Protein AF-A0A6B3FN99-F1 (afdb_monomer_lite)

pLDDT: mean 91.96, std 7.36, range [62.44, 98.12]

Secondary structure (DSSP, 8-state):
--STTSTT--GGGGGGHHHHHH-TTS------S---HHHHHHHHHHTT-TTSPP-------TT--------SSHHHHHHHHHHHH-TT---------

Structure (mmCIF, N/CA/C/O backbone):
data_AF-A0A6B3FN99-F1
#
_entry.id   AF-A0A6B3FN99-F1
#
loop_
_atom_site.group_PDB
_atom_site.id
_atom_site.type_symbol
_atom_site.label_atom_id
_atom_site.label_alt_id
_atom_site.label_comp_id
_atom_site.label_asym_id
_atom_site.label_entity_id
_atom_site.label_seq_id
_atom_site.pdbx_PDB_ins_code
_atom_site.Cartn_x
_atom_site.Cartn_y
_atom_site.Cartn_z
_atom_site.occupancy
_atom_site.B_iso_or_equiv
_atom_site.auth_seq_id
_atom_site.auth_comp_id
_atom_site.auth_asym_id
_atom_site.auth_atom_id
_atom_site.pdbx_PDB_model_num
ATOM 1 N N . CYS A 1 1 ? -4.573 8.046 6.439 1.00 81.69 1 CYS A N 1
ATOM 2 C CA . CYS A 1 1 ? -5.492 9.125 6.861 1.00 81.69 1 CYS A CA 1
ATOM 3 C C . CYS A 1 1 ? -5.559 9.336 8.365 1.00 81.69 1 CYS A C 1
ATOM 5 O O . CYS A 1 1 ? -5.320 10.454 8.792 1.00 81.69 1 CYS A O 1
ATOM 7 N N . VAL A 1 2 ? -5.849 8.312 9.175 1.00 79.62 2 VAL A N 1
ATOM 8 C CA . VAL A 1 2 ? -5.973 8.492 10.637 1.00 79.62 2 VAL A CA 1
ATOM 9 C C . VAL A 1 2 ? -4.607 8.542 11.342 1.00 79.62 2 VAL A C 1
ATOM 11 O O . VAL A 1 2 ? -4.481 9.219 12.351 1.00 79.62 2 VAL A O 1
ATOM 14 N N . ALA A 1 3 ? -3.586 7.854 10.819 1.00 78.56 3 ALA A N 1
ATOM 15 C CA . ALA A 1 3 ? -2.236 7.808 11.389 1.00 78.56 3 ALA A CA 1
ATOM 16 C C . ALA A 1 3 ? -1.394 9.033 10.989 1.00 78.56 3 ALA A C 1
ATOM 18 O O . ALA A 1 3 ? -1.340 9.374 9.806 1.00 78.56 3 ALA A O 1
ATOM 19 N N . GLN A 1 4 ? -0.727 9.661 11.958 1.00 67.31 4 GLN A N 1
ATOM 20 C CA . GLN A 1 4 ? 0.083 10.875 11.804 1.00 67.31 4 GLN A CA 1
ATOM 21 C C . GLN A 1 4 ? 1.370 10.636 11.013 1.00 67.31 4 GLN A C 1
ATOM 23 O O . GLN A 1 4 ? 1.844 11.537 10.332 1.00 67.31 4 GLN A O 1
ATOM 28 N N . TRP A 1 5 ? 1.895 9.411 11.050 1.00 65.88 5 TRP A N 1
ATOM 29 C CA . TRP A 1 5 ? 3.020 8.982 10.211 1.00 65.88 5 TRP A CA 1
ATOM 30 C C . TRP A 1 5 ? 2.567 8.370 8.879 1.00 65.88 5 TRP A C 1
ATOM 32 O O . TRP A 1 5 ? 3.379 7.844 8.120 1.00 65.88 5 TRP A O 1
ATOM 42 N N . GLY A 1 6 ? 1.262 8.392 8.597 1.00 62.44 6 GLY A N 1
ATOM 43 C CA . GLY A 1 6 ? 0.725 8.000 7.302 1.00 62.44 6 GLY A CA 1
ATOM 44 C C . GLY A 1 6 ? 0.952 9.096 6.263 1.00 62.44 6 GLY A C 1
ATOM 45 O O . GLY A 1 6 ? 0.826 10.277 6.570 1.00 62.44 6 GLY A O 1
ATOM 46 N N . HIS A 1 7 ? 1.216 8.686 5.021 1.00 63.28 7 HIS A N 1
ATOM 47 C CA . HIS A 1 7 ? 1.474 9.585 3.890 1.00 63.28 7 HIS A CA 1
ATOM 48 C C . HIS A 1 7 ? 0.360 10.633 3.667 1.00 63.28 7 HIS A C 1
ATOM 50 O O . HIS A 1 7 ? 0.646 11.751 3.262 1.00 63.28 7 HIS A O 1
ATOM 56 N N . ASP A 1 8 ? -0.885 10.295 4.026 1.00 77.94 8 ASP A N 1
ATOM 57 C CA . ASP A 1 8 ? -2.079 11.131 3.841 1.00 77.94 8 ASP A CA 1
ATOM 58 C C . ASP A 1 8 ? -2.785 11.471 5.165 1.00 77.94 8 ASP A C 1
ATOM 60 O O . ASP A 1 8 ? -3.981 11.209 5.308 1.00 77.94 8 ASP A O 1
ATOM 64 N N . PHE A 1 9 ? -2.086 11.954 6.197 1.00 81.88 9 PHE A N 1
ATOM 65 C CA . PHE A 1 9 ? -2.744 12.310 7.465 1.00 81.88 9 PHE A CA 1
ATOM 66 C C . PHE A 1 9 ? -3.832 13.389 7.279 1.00 81.88 9 PHE A C 1
ATOM 68 O O . PHE A 1 9 ? -3.609 14.412 6.634 1.00 81.88 9 PHE A O 1
ATOM 75 N N . ARG A 1 10 ? -5.016 13.166 7.867 1.00 87.50 10 ARG A N 1
ATOM 76 C CA . ARG A 1 10 ? -6.147 14.105 7.864 1.00 87.50 10 ARG A CA 1
ATOM 77 C C . ARG A 1 10 ? -6.698 14.251 9.285 1.00 87.50 10 ARG A C 1
ATOM 79 O O . ARG A 1 10 ? -7.242 13.273 9.796 1.00 87.50 10 ARG A O 1
ATOM 86 N N . PRO A 1 11 ? -6.610 15.436 9.917 1.00 85.44 11 PRO A N 1
ATOM 87 C CA . PRO A 1 11 ? -7.122 15.654 11.272 1.00 85.44 11 PRO A CA 1
ATOM 88 C C . PRO A 1 11 ? -8.591 15.252 11.448 1.00 85.44 11 PRO A C 1
ATOM 90 O O . PRO A 1 11 ? -8.930 14.617 12.443 1.00 85.44 11 PRO A O 1
ATOM 93 N N . ASP A 1 12 ? -9.439 15.516 10.449 1.00 89.94 12 ASP A N 1
ATOM 94 C CA . ASP A 1 12 ? -10.872 15.187 10.490 1.00 89.94 12 ASP A CA 1
ATOM 95 C C . ASP A 1 12 ? -11.140 13.694 10.714 1.00 89.94 12 ASP A C 1
ATOM 97 O O . ASP A 1 12 ? -12.139 13.317 11.323 1.00 89.94 12 ASP A O 1
ATOM 101 N N . TYR A 1 13 ? -10.227 12.821 10.277 1.00 91.75 13 TYR A N 1
ATOM 102 C CA . TYR A 1 13 ? -10.363 11.374 10.436 1.00 91.75 13 TYR A CA 1
ATOM 103 C C . TYR A 1 13 ? -10.231 10.914 11.894 1.00 91.75 13 TYR A C 1
ATOM 105 O O . TYR A 1 13 ? -10.633 9.794 12.206 1.00 91.75 13 TYR A O 1
ATOM 113 N N . LEU A 1 14 ? -9.712 11.754 12.797 1.00 87.38 14 LEU A N 1
ATOM 114 C CA . LEU A 1 14 ? -9.709 11.469 14.234 1.00 87.38 14 LEU A CA 1
ATOM 115 C C . LEU A 1 14 ? -11.128 11.415 14.808 1.00 87.38 14 LEU A C 1
ATOM 117 O O . LEU A 1 14 ? -11.376 10.657 15.737 1.00 87.38 14 LEU A O 1
ATOM 121 N N . SER A 1 15 ? -12.073 12.153 14.217 1.00 92.19 15 SER A N 1
ATOM 122 C CA . SER A 1 15 ? -13.475 12.160 14.656 1.00 92.19 15 SER A CA 1
ATOM 123 C C . SER A 1 15 ? -14.208 10.837 14.402 1.00 92.19 15 SER A C 1
ATOM 125 O O . SER A 1 15 ? -15.284 10.615 14.952 1.00 92.19 15 SER A O 1
ATOM 127 N N . LEU A 1 16 ? -13.630 9.924 13.611 1.00 94.56 16 LEU A N 1
ATOM 128 C CA . LEU A 1 16 ? -14.225 8.615 13.329 1.00 94.56 16 LEU A CA 1
ATOM 129 C C . LEU A 1 16 ? -14.289 7.703 14.565 1.00 94.56 16 LEU A C 1
ATOM 131 O O . LEU A 1 16 ? -15.059 6.741 14.555 1.00 94.56 16 LEU A O 1
ATOM 135 N N . SER A 1 17 ? -13.542 8.002 15.636 1.00 91.12 17 SER A N 1
ATOM 136 C CA . SER A 1 17 ? -13.692 7.318 16.929 1.00 91.12 17 SER A CA 1
ATOM 137 C C . SER A 1 17 ? -15.129 7.396 17.456 1.00 91.12 17 SER A C 1
ATOM 139 O O . SER A 1 17 ? -15.660 6.399 17.948 1.00 91.12 17 SER A O 1
ATOM 141 N N . LEU A 1 18 ? -15.798 8.537 17.239 1.00 93.88 18 LEU A N 1
ATOM 142 C CA . LEU A 1 18 ? -17.167 8.812 17.683 1.00 93.88 18 LEU A CA 1
ATOM 143 C C . LEU A 1 18 ? -18.189 7.830 17.100 1.00 93.88 18 LEU A C 1
ATOM 145 O O . LEU A 1 18 ? -19.252 7.626 17.683 1.00 93.88 18 LEU A O 1
ATOM 149 N N . LEU A 1 19 ? -17.885 7.198 15.959 1.00 93.75 19 LEU A N 1
ATOM 150 C CA . LEU A 1 19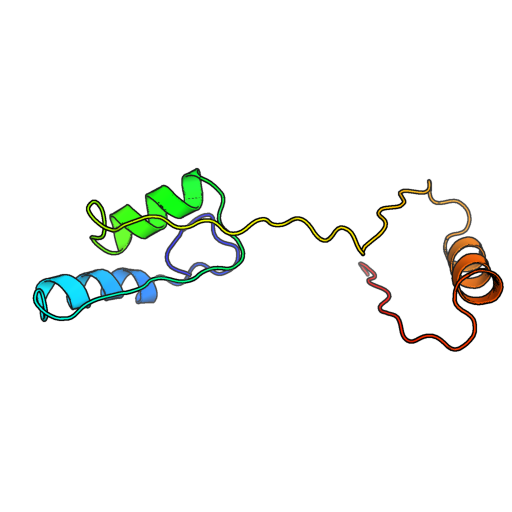 ? -18.761 6.185 15.369 1.00 93.75 19 LEU A CA 1
ATOM 151 C C . LEU A 1 19 ? -18.920 4.975 16.299 1.00 93.75 19 LEU A C 1
ATOM 153 O O . LEU A 1 19 ? -20.022 4.452 16.429 1.00 93.75 19 LEU A O 1
ATOM 157 N N . GLY A 1 20 ? -17.832 4.549 16.952 1.00 92.19 20 GLY A N 1
ATOM 158 C CA . GLY A 1 20 ? -17.858 3.431 17.898 1.00 92.19 20 GLY A CA 1
ATOM 159 C C . GLY A 1 20 ? -18.571 3.764 19.204 1.00 92.19 20 GLY A C 1
ATOM 160 O O . GLY A 1 20 ? -19.190 2.890 19.798 1.00 92.19 20 GLY A O 1
ATOM 161 N N . GLU A 1 21 ? -18.517 5.027 19.623 1.00 92.50 21 GLU A N 1
ATOM 162 C CA . GLU A 1 21 ? -19.215 5.514 20.816 1.00 92.50 21 GLU A CA 1
ATOM 163 C C . GLU A 1 21 ? -20.724 5.643 20.573 1.00 92.50 21 GLU A C 1
ATOM 165 O O . GLU A 1 21 ? -21.531 5.273 21.422 1.00 92.50 21 GLU A O 1
ATOM 170 N N . ARG A 1 22 ? -21.118 6.156 19.400 1.00 96.19 22 ARG A N 1
ATOM 171 C CA . ARG A 1 22 ? -22.521 6.434 19.071 1.00 96.19 22 ARG A CA 1
ATOM 172 C C . ARG A 1 22 ? -23.303 5.197 18.632 1.00 96.19 22 ARG A C 1
ATOM 174 O O . ARG A 1 22 ? -24.513 5.148 18.840 1.00 96.19 22 ARG A O 1
ATOM 181 N N . TRP A 1 23 ? -22.626 4.224 18.026 1.00 95.62 23 TRP A N 1
ATOM 182 C CA . TRP A 1 23 ? -23.228 2.983 17.535 1.00 95.62 23 TRP A CA 1
ATOM 183 C C . TRP A 1 23 ? -22.385 1.763 17.939 1.00 95.62 23 TRP A C 1
ATOM 185 O O . TRP A 1 23 ? -21.767 1.133 17.077 1.00 95.62 23 TRP A O 1
ATOM 195 N N . PRO A 1 24 ? -22.349 1.413 19.238 1.00 93.31 24 PRO A N 1
ATOM 196 C CA . PRO A 1 24 ? -21.493 0.338 19.746 1.00 93.31 24 PRO A CA 1
ATOM 197 C C . PRO A 1 24 ? -21.860 -1.046 19.190 1.00 93.31 24 PRO A C 1
ATOM 199 O O . PRO A 1 24 ? -20.978 -1.883 19.005 1.00 93.31 24 PRO A O 1
ATOM 202 N N . ASP A 1 25 ? -23.136 -1.271 18.870 1.00 95.00 25 ASP A N 1
ATOM 203 C CA . ASP A 1 25 ? -23.638 -2.561 18.376 1.00 95.00 25 ASP A CA 1
ATOM 204 C C . ASP A 1 25 ? -23.452 -2.754 16.861 1.00 95.00 25 ASP A C 1
ATOM 206 O O . ASP A 1 25 ? -23.713 -3.835 16.330 1.00 95.00 25 ASP A O 1
ATOM 210 N N . VAL A 1 26 ? -23.006 -1.719 16.138 1.00 96.50 26 VAL A N 1
ATOM 211 C CA . VAL A 1 26 ? -22.793 -1.787 14.687 1.00 96.50 26 VAL A CA 1
ATOM 212 C C . VAL A 1 26 ? -21.361 -2.259 14.397 1.00 96.50 26 VAL A C 1
ATOM 214 O O . VAL A 1 26 ? -20.403 -1.600 14.812 1.00 96.50 26 VAL A O 1
ATOM 217 N N . PRO A 1 27 ? -21.163 -3.364 13.650 1.00 95.25 27 PRO A N 1
ATOM 218 C CA . PRO A 1 27 ? -19.828 -3.833 13.288 1.00 95.25 27 PRO A CA 1
ATOM 219 C C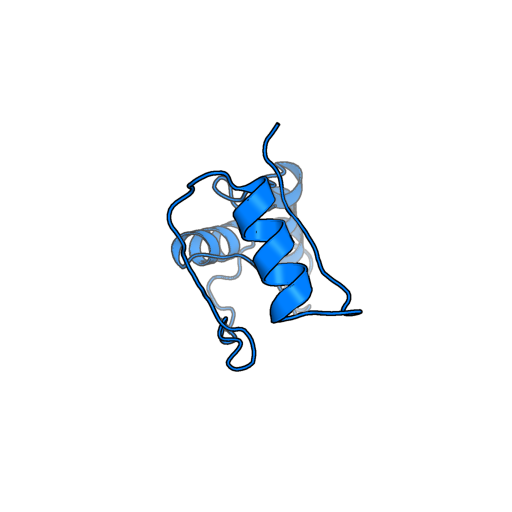 . PRO A 1 27 ? -19.055 -2.806 12.453 1.00 95.25 27 PRO A C 1
ATOM 221 O O . PRO A 1 27 ? -19.593 -2.202 11.526 1.00 95.25 27 PRO A O 1
ATOM 224 N N . ARG A 1 28 ? -17.761 -2.647 12.749 1.00 95.50 28 ARG A N 1
ATOM 225 C CA . ARG A 1 28 ? -16.862 -1.710 12.058 1.00 95.50 28 ARG A CA 1
ATOM 226 C C . ARG A 1 28 ? -15.675 -2.442 11.446 1.00 95.50 28 ARG A C 1
ATOM 228 O O . ARG A 1 28 ? -15.152 -3.387 12.035 1.00 95.50 28 ARG A O 1
ATOM 235 N N . ILE A 1 29 ? -15.219 -1.957 10.293 1.00 96.75 29 ILE A N 1
ATOM 236 C CA . ILE A 1 29 ? -14.012 -2.428 9.611 1.00 96.75 29 ILE A CA 1
ATOM 237 C C . ILE A 1 29 ? -13.160 -1.232 9.179 1.00 96.75 29 ILE A C 1
ATOM 239 O O . ILE A 1 29 ? -13.684 -0.235 8.685 1.00 96.75 29 ILE A O 1
ATOM 243 N N . ALA A 1 30 ? -11.846 -1.338 9.367 1.00 94.94 30 ALA A N 1
ATOM 244 C CA . ALA A 1 30 ? -10.862 -0.380 8.877 1.00 94.94 30 ALA A CA 1
ATOM 245 C C . ALA A 1 30 ? -9.930 -1.098 7.891 1.00 94.94 30 ALA A C 1
ATOM 247 O O . ALA A 1 30 ? -9.393 -2.156 8.211 1.00 94.94 30 ALA A O 1
ATOM 248 N N . LEU A 1 31 ? -9.763 -0.537 6.691 1.00 95.00 31 LEU A N 1
ATOM 249 C CA . LEU A 1 31 ? -9.005 -1.142 5.593 1.00 95.00 31 LEU A CA 1
ATOM 250 C C . LEU A 1 31 ? -7.893 -0.193 5.145 1.00 95.00 31 LEU A C 1
ATOM 252 O O . LEU A 1 31 ? -8.112 1.009 4.998 1.00 95.00 31 LEU A O 1
ATOM 256 N N . THR A 1 32 ? -6.701 -0.734 4.911 1.00 92.62 32 THR A N 1
ATOM 257 C CA . THR A 1 32 ? -5.559 0.003 4.361 1.00 92.62 32 THR A CA 1
ATOM 258 C C . THR A 1 32 ? -4.667 -0.946 3.573 1.00 92.62 32 THR A C 1
ATOM 260 O O . THR A 1 32 ? -4.530 -2.111 3.938 1.00 92.62 32 THR A O 1
ATOM 263 N N . ALA A 1 33 ? -4.062 -0.450 2.494 1.00 91.25 33 ALA A N 1
ATOM 264 C CA . ALA A 1 33 ? -3.066 -1.197 1.726 1.00 91.25 33 ALA A CA 1
ATOM 265 C C . ALA A 1 33 ? -1.648 -1.015 2.293 1.00 91.25 33 ALA A C 1
ATOM 267 O O . ALA A 1 33 ? -0.797 -1.886 2.151 1.00 91.25 33 ALA A O 1
ATOM 268 N N . THR A 1 34 ? -1.392 0.121 2.946 1.00 84.38 34 THR A N 1
ATOM 269 C CA . THR A 1 34 ? -0.075 0.493 3.468 1.00 84.38 34 THR A CA 1
ATOM 270 C C . THR A 1 34 ? -0.170 0.711 4.972 1.00 84.38 34 THR A C 1
ATOM 272 O O . THR A 1 34 ? -0.657 1.749 5.433 1.00 84.38 34 THR A O 1
ATOM 275 N N . ALA A 1 35 ? 0.284 -0.264 5.754 1.00 87.50 35 ALA A N 1
ATOM 276 C CA . ALA A 1 35 ? 0.425 -0.119 7.195 1.00 87.50 35 ALA A CA 1
ATOM 277 C C . ALA A 1 35 ? 1.631 -0.904 7.694 1.00 87.50 35 ALA A C 1
ATOM 279 O O . ALA A 1 35 ? 1.724 -2.113 7.522 1.00 87.50 35 ALA A O 1
ATOM 280 N N . THR A 1 36 ? 2.541 -0.204 8.365 1.00 87.75 36 THR A N 1
ATOM 281 C CA . THR A 1 36 ? 3.517 -0.874 9.223 1.00 87.75 36 THR A CA 1
ATOM 282 C C . THR A 1 36 ? 2.824 -1.345 10.503 1.00 87.75 36 THR A C 1
ATOM 284 O O . THR A 1 36 ? 1.740 -0.866 10.851 1.00 87.75 36 THR A O 1
ATOM 287 N N . ARG A 1 37 ? 3.487 -2.201 11.286 1.00 89.25 37 ARG A N 1
ATOM 288 C CA . ARG A 1 37 ? 3.003 -2.587 12.621 1.00 89.25 37 ARG A CA 1
ATOM 289 C C . ARG A 1 37 ? 2.724 -1.377 13.529 1.00 89.25 37 ARG A C 1
ATOM 291 O O . ARG A 1 37 ? 1.767 -1.404 14.301 1.00 89.25 37 ARG A O 1
ATOM 298 N N . ALA A 1 38 ? 3.533 -0.320 13.427 1.00 90.06 38 ALA A N 1
ATOM 299 C CA . ALA A 1 38 ? 3.333 0.920 14.178 1.00 90.06 38 ALA A CA 1
ATOM 300 C C . ALA A 1 38 ? 2.087 1.677 13.694 1.00 90.06 38 ALA A C 1
ATOM 302 O O . ALA A 1 38 ? 1.259 2.081 14.507 1.00 90.06 38 ALA A O 1
ATOM 303 N N . THR A 1 39 ? 1.907 1.786 12.373 1.00 89.88 39 THR A N 1
ATOM 304 C CA . THR A 1 39 ? 0.721 2.403 11.760 1.00 89.88 39 THR A CA 1
ATOM 305 C C . THR A 1 39 ? -0.561 1.658 12.140 1.00 89.88 39 THR A C 1
ATOM 307 O O . THR A 1 39 ? -1.555 2.296 12.469 1.00 89.88 39 THR A O 1
ATOM 310 N N . HIS A 1 40 ? -0.544 0.320 12.141 1.00 91.38 40 HIS A N 1
ATOM 311 C CA . HIS A 1 40 ? -1.679 -0.492 12.588 1.00 91.38 40 HIS A CA 1
ATOM 312 C C . HIS A 1 40 ? -2.059 -0.178 14.041 1.00 91.38 40 HIS A C 1
ATOM 314 O O . HIS A 1 40 ? -3.226 0.084 14.323 1.00 91.38 40 HIS A O 1
ATOM 320 N N . LYS A 1 41 ? -1.077 -0.148 14.955 1.00 92.06 41 LYS A N 1
ATOM 321 C CA . LYS A 1 41 ? -1.319 0.185 16.365 1.00 92.06 41 LYS A CA 1
ATOM 322 C C . LYS A 1 41 ? -1.976 1.562 16.507 1.00 92.06 41 LYS A C 1
ATOM 324 O O . LYS A 1 41 ? -2.984 1.687 17.193 1.00 92.06 41 LYS A O 1
ATOM 329 N N . GLU A 1 42 ? -1.444 2.560 15.809 1.00 92.06 42 GLU A N 1
ATOM 330 C CA . GLU A 1 42 ? -1.970 3.925 15.832 1.00 92.06 42 GLU A CA 1
ATOM 331 C C . GLU A 1 42 ? -3.409 4.015 15.291 1.00 92.06 42 GLU A C 1
ATOM 333 O O . GLU A 1 42 ? -4.244 4.697 15.883 1.00 92.06 42 GLU A O 1
ATOM 338 N N . ILE A 1 43 ? -3.729 3.310 14.197 1.00 92.69 43 ILE A N 1
ATOM 339 C CA . ILE A 1 43 ? -5.097 3.237 13.651 1.00 92.69 43 ILE A CA 1
ATOM 340 C C . ILE A 1 43 ? -6.051 2.638 14.689 1.00 92.69 43 ILE A C 1
ATOM 342 O O . ILE A 1 43 ? -7.111 3.203 14.956 1.00 92.69 43 ILE A O 1
ATOM 346 N N . THR A 1 44 ? -5.664 1.514 15.287 1.00 93.75 44 THR A N 1
ATOM 347 C CA . THR A 1 44 ? -6.478 0.781 16.260 1.00 93.75 44 THR A CA 1
ATOM 348 C C . THR A 1 44 ? -6.741 1.604 17.524 1.00 93.75 44 THR A C 1
ATOM 350 O O . THR A 1 44 ? -7.866 1.612 18.026 1.00 93.75 44 THR A O 1
ATOM 353 N N . GLU A 1 45 ? -5.744 2.344 18.011 1.00 93.12 45 GLU A N 1
ATOM 354 C CA . GLU A 1 45 ? -5.897 3.261 19.145 1.00 93.12 45 GLU A CA 1
ATOM 355 C C . GLU A 1 45 ? -6.828 4.429 18.805 1.00 93.12 45 GLU A C 1
ATOM 357 O O . GLU A 1 45 ? -7.789 4.680 19.531 1.00 93.12 45 GLU A O 1
ATOM 362 N N . ARG A 1 46 ? -6.590 5.109 17.677 1.00 91.81 46 ARG A N 1
ATOM 363 C CA . ARG A 1 46 ? -7.352 6.303 17.282 1.00 91.81 46 ARG A CA 1
ATOM 364 C C . ARG A 1 46 ? -8.806 6.004 16.925 1.00 91.81 46 ARG A C 1
ATOM 366 O O . ARG A 1 46 ? -9.650 6.866 17.113 1.00 91.81 46 ARG A O 1
ATOM 373 N N . LEU A 1 47 ? -9.115 4.808 16.423 1.00 93.81 47 LEU A N 1
ATOM 374 C CA . LEU A 1 47 ? -10.487 4.409 16.080 1.00 93.81 47 LEU A CA 1
ATOM 375 C C . LEU A 1 47 ? -11.231 3.699 17.225 1.00 93.81 47 LEU A C 1
ATOM 377 O O . LEU A 1 47 ? -12.394 3.321 17.047 1.00 93.81 47 LEU A O 1
ATOM 381 N N . GLY A 1 48 ? -10.588 3.484 18.379 1.00 93.44 48 GLY A N 1
ATOM 382 C CA . GLY A 1 48 ? -11.184 2.738 19.490 1.00 93.44 48 GLY A CA 1
ATOM 383 C C . GLY A 1 48 ? -11.527 1.299 19.092 1.00 93.44 48 GLY A C 1
ATOM 384 O O . GLY A 1 48 ? -12.677 0.867 19.211 1.00 93.44 48 GLY A O 1
ATOM 385 N N . MET A 1 49 ? -10.557 0.587 18.511 1.00 94.50 49 MET A N 1
ATOM 386 C CA . MET A 1 49 ? -10.715 -0.770 17.968 1.00 94.50 49 MET A CA 1
ATOM 387 C C . MET A 1 49 ? -9.757 -1.784 18.617 1.00 94.50 49 MET A C 1
ATOM 389 O O . MET A 1 49 ? -9.399 -2.779 17.997 1.00 94.50 49 MET A O 1
ATOM 393 N N . GLN A 1 50 ? -9.322 -1.564 19.862 1.00 92.62 50 GLN A N 1
ATOM 394 C CA . GLN A 1 50 ? -8.288 -2.372 20.534 1.00 92.62 50 GLN A CA 1
ATOM 395 C C . GLN A 1 50 ? -8.642 -3.865 20.648 1.00 92.62 50 GLN A C 1
ATOM 397 O O . GLN A 1 50 ? -7.745 -4.703 20.679 1.00 92.62 50 GLN A O 1
ATOM 402 N N . GLY A 1 51 ? -9.935 -4.201 20.695 1.00 90.94 51 GLY A N 1
ATOM 403 C CA . GLY A 1 51 ? -10.430 -5.583 20.707 1.00 90.94 51 GLY A CA 1
ATOM 404 C C . GLY A 1 51 ? -10.746 -6.169 19.325 1.00 90.94 51 GLY A C 1
ATOM 405 O O . GLY A 1 51 ? -11.237 -7.294 19.245 1.00 90.94 51 GLY A O 1
ATOM 406 N N . ALA A 1 52 ? -10.531 -5.423 18.236 1.00 94.38 52 ALA A N 1
ATOM 407 C CA . ALA A 1 52 ? -10.834 -5.893 16.890 1.00 94.38 52 ALA A CA 1
ATOM 408 C C . ALA A 1 52 ? -9.828 -6.955 16.424 1.00 94.38 52 ALA A C 1
ATOM 410 O O . ALA A 1 52 ? -8.644 -6.927 16.762 1.00 94.38 52 ALA A O 1
ATOM 411 N N . LYS A 1 53 ? -10.299 -7.891 15.595 1.00 96.00 53 LYS A N 1
ATOM 412 C CA . LYS A 1 53 ? -9.418 -8.856 14.931 1.00 96.00 53 LYS A CA 1
ATOM 413 C C . LYS A 1 53 ? -8.546 -8.135 13.904 1.00 96.00 53 LYS A C 1
ATOM 415 O O . LYS A 1 53 ? -9.052 -7.336 13.118 1.00 96.00 53 LYS A O 1
ATOM 420 N N . HIS A 1 54 ? -7.259 -8.468 13.892 1.00 94.44 54 HIS A N 1
ATOM 421 C CA . HIS A 1 54 ? -6.301 -7.966 12.914 1.00 94.44 54 HIS A CA 1
ATOM 422 C C . HIS A 1 54 ? -6.067 -9.011 11.821 1.00 94.44 54 HIS A C 1
ATOM 424 O O . HIS A 1 54 ? -5.792 -10.173 12.122 1.00 94.44 54 HIS A O 1
ATOM 430 N N . PHE A 1 55 ? -6.170 -8.583 10.564 1.00 94.56 55 PHE A N 1
ATOM 431 C CA . PHE A 1 55 ? -5.924 -9.410 9.388 1.00 94.56 55 PHE A CA 1
ATOM 432 C C . PHE A 1 55 ? -4.880 -8.730 8.510 1.00 94.56 55 PHE A C 1
ATOM 434 O O . PHE A 1 55 ? -5.024 -7.557 8.173 1.00 94.56 55 PHE A O 1
ATOM 441 N N . GLU A 1 56 ? -3.862 -9.487 8.117 1.00 93.38 56 GLU A N 1
ATOM 442 C CA . GLU A 1 56 ? -2.795 -9.037 7.230 1.00 93.38 56 GLU A CA 1
ATOM 443 C C . GLU A 1 56 ? -2.700 -10.020 6.065 1.00 93.38 56 GLU A C 1
ATOM 445 O O . GLU A 1 56 ? -2.527 -11.224 6.262 1.00 93.38 56 GLU A O 1
ATOM 450 N N . ALA A 1 57 ? -2.882 -9.509 4.849 1.00 92.56 57 ALA A N 1
ATOM 451 C CA . ALA A 1 57 ? -2.666 -10.280 3.635 1.00 92.56 57 ALA A CA 1
ATOM 452 C C . ALA A 1 57 ? -1.198 -10.165 3.212 1.00 92.56 57 ALA A C 1
ATOM 454 O O . ALA A 1 57 ? -0.554 -9.147 3.458 1.00 92.56 57 ALA A O 1
ATOM 455 N N . SER A 1 58 ? -0.682 -11.203 2.550 1.00 90.75 58 SER A N 1
ATOM 456 C CA . SER A 1 58 ? 0.677 -11.169 2.010 1.00 90.75 58 SER A CA 1
ATOM 457 C C . SER A 1 58 ? 0.839 -10.029 1.003 1.00 90.75 58 SER A C 1
ATOM 459 O O . SER A 1 58 ? -0.024 -9.809 0.152 1.00 90.75 58 SER A O 1
ATOM 461 N N . PHE A 1 59 ? 1.982 -9.352 1.073 1.00 89.44 59 PHE A N 1
ATOM 462 C CA . PHE A 1 59 ? 2.413 -8.371 0.076 1.00 89.44 59 PHE A CA 1
ATOM 463 C C . PHE A 1 59 ? 3.070 -9.028 -1.146 1.00 89.44 59 PHE A C 1
ATOM 465 O O . PHE A 1 59 ? 3.357 -8.345 -2.127 1.00 89.44 59 PHE A O 1
ATOM 472 N N . ASP A 1 60 ? 3.339 -10.336 -1.076 1.00 93.50 60 ASP A N 1
ATOM 473 C CA . ASP A 1 60 ? 4.072 -11.056 -2.108 1.00 93.50 60 ASP A CA 1
ATOM 474 C C . ASP A 1 60 ? 3.292 -11.142 -3.425 1.00 93.50 60 ASP A C 1
ATOM 476 O O . ASP A 1 60 ? 2.080 -11.371 -3.468 1.00 93.50 60 ASP A O 1
ATOM 480 N N . ARG A 1 61 ? 4.030 -10.976 -4.519 1.00 96.56 61 ARG A N 1
ATOM 481 C CA . ARG A 1 61 ? 3.550 -11.090 -5.891 1.00 96.56 61 ARG A CA 1
ATOM 482 C C . ARG A 1 61 ? 4.547 -11.964 -6.643 1.00 96.56 61 ARG A C 1
ATOM 484 O O . ARG A 1 61 ? 5.406 -11.427 -7.339 1.00 96.56 61 ARG A O 1
ATOM 491 N N . PRO A 1 62 ? 4.426 -13.302 -6.557 1.00 96.12 62 PRO A N 1
ATOM 492 C CA . PRO A 1 62 ? 5.426 -14.224 -7.107 1.00 96.12 62 PRO A CA 1
ATOM 493 C C . PRO A 1 62 ? 5.558 -14.128 -8.634 1.00 96.12 62 PRO A C 1
ATOM 495 O O . PRO A 1 62 ? 6.531 -14.593 -9.216 1.00 96.12 62 PRO A O 1
ATOM 498 N N . ASN A 1 63 ? 4.579 -13.507 -9.294 1.00 96.88 63 ASN A N 1
ATOM 499 C CA . ASN A 1 63 ? 4.574 -13.238 -10.725 1.00 96.88 63 ASN A CA 1
ATOM 500 C C . ASN A 1 63 ? 5.308 -11.937 -11.122 1.00 96.88 63 ASN A C 1
ATOM 502 O O . ASN A 1 63 ? 5.326 -11.606 -12.304 1.00 96.88 63 ASN A O 1
ATOM 506 N N . ILE A 1 64 ? 5.845 -11.170 -10.164 1.00 97.00 64 ILE A N 1
ATOM 507 C CA . ILE A 1 64 ? 6.577 -9.919 -10.402 1.00 97.00 64 ILE A CA 1
ATOM 508 C C . ILE A 1 64 ? 8.054 -10.142 -10.084 1.00 97.00 64 ILE A C 1
ATOM 510 O O . ILE A 1 64 ? 8.426 -10.452 -8.954 1.00 97.00 64 ILE A O 1
ATOM 514 N N . GLN A 1 65 ? 8.912 -9.944 -11.083 1.00 96.88 65 GLN A N 1
ATOM 515 C CA . GLN A 1 65 ? 10.356 -10.031 -10.907 1.00 96.88 65 GLN A CA 1
ATOM 516 C C . GLN A 1 65 ? 10.936 -8.668 -10.515 1.00 96.88 65 GLN A C 1
ATOM 518 O O . GLN A 1 65 ? 10.770 -7.682 -11.231 1.00 96.88 65 GLN A O 1
ATOM 523 N N . TYR A 1 66 ? 11.687 -8.625 -9.416 1.00 96.44 66 TYR A N 1
ATOM 524 C CA . TYR A 1 66 ? 12.447 -7.444 -9.012 1.00 96.44 66 TYR A CA 1
ATOM 525 C C . TYR A 1 66 ? 13.867 -7.512 -9.577 1.00 96.44 66 TYR A C 1
ATOM 527 O O . TYR A 1 66 ? 14.601 -8.465 -9.316 1.00 96.44 66 TYR A O 1
ATOM 535 N N . ARG A 1 67 ? 14.275 -6.488 -10.336 1.00 96.06 67 ARG A N 1
ATOM 536 C CA . ARG A 1 67 ? 15.657 -6.312 -10.803 1.00 96.06 67 ARG A CA 1
ATOM 537 C C . ARG A 1 67 ? 16.147 -4.914 -10.453 1.00 96.06 67 ARG A C 1
ATOM 539 O O . ARG A 1 67 ? 15.450 -3.932 -10.687 1.00 96.06 67 ARG A O 1
ATOM 546 N N . ILE A 1 68 ? 17.357 -4.831 -9.905 1.00 96.69 68 ILE A N 1
ATOM 547 C CA . ILE A 1 68 ? 18.024 -3.569 -9.576 1.00 96.69 68 ILE A CA 1
ATOM 548 C C . ILE A 1 68 ? 19.304 -3.511 -10.401 1.00 96.69 68 ILE A C 1
ATOM 550 O O . ILE A 1 68 ? 20.159 -4.385 -10.286 1.00 96.69 68 ILE A O 1
ATOM 554 N N . VAL A 1 69 ? 19.423 -2.487 -11.244 1.00 95.44 69 VAL A N 1
ATOM 555 C CA . VAL A 1 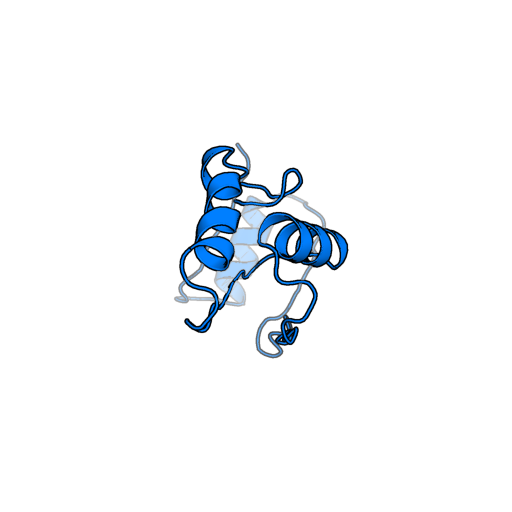69 ? 20.572 -2.287 -12.132 1.00 95.44 69 VAL A CA 1
ATOM 556 C C . VAL A 1 69 ? 21.168 -0.914 -11.850 1.00 95.44 69 VAL A C 1
ATOM 558 O O . VAL A 1 69 ? 20.441 0.074 -11.727 1.00 95.44 69 VAL A O 1
ATOM 561 N N . ALA A 1 70 ? 22.494 -0.848 -11.731 1.00 97.25 70 ALA A N 1
ATOM 562 C CA . ALA A 1 70 ? 23.196 0.419 -11.584 1.00 97.25 70 ALA A CA 1
ATOM 563 C C . ALA A 1 70 ? 22.979 1.296 -12.828 1.00 97.25 70 ALA A C 1
ATOM 565 O O . ALA A 1 70 ? 23.046 0.819 -13.965 1.00 97.25 70 ALA A O 1
ATOM 566 N N . LYS A 1 71 ? 22.718 2.588 -12.609 1.00 95.62 71 LYS A N 1
ATOM 567 C CA . LYS A 1 71 ? 22.471 3.535 -13.699 1.00 95.62 71 LYS A CA 1
ATOM 568 C C . LYS A 1 71 ? 23.769 3.817 -14.451 1.00 95.62 71 LYS A C 1
ATOM 570 O O . LYS A 1 71 ? 24.707 4.357 -13.875 1.00 95.62 71 LYS A O 1
ATOM 575 N N . ASP A 1 72 ? 23.768 3.510 -15.740 1.00 96.38 72 ASP A N 1
ATOM 576 C CA . ASP A 1 72 ? 24.816 3.872 -16.693 1.00 96.38 72 ASP A CA 1
ATOM 577 C C . ASP A 1 72 ? 24.158 4.149 -18.045 1.00 96.38 72 ASP A C 1
ATOM 579 O O . ASP A 1 72 ? 23.687 3.234 -18.716 1.00 96.38 72 ASP A O 1
ATOM 583 N N . ASN A 1 73 ? 24.050 5.427 -18.412 1.00 96.25 73 ASN A N 1
ATOM 584 C CA . ASN A 1 73 ? 23.231 5.880 -19.538 1.00 96.25 73 ASN A CA 1
ATOM 585 C C . ASN A 1 73 ? 21.796 5.282 -19.493 1.00 96.25 73 ASN A C 1
ATOM 587 O O . ASN A 1 73 ? 21.442 4.415 -20.303 1.00 96.25 73 ASN A O 1
ATOM 591 N N . PRO A 1 74 ? 20.952 5.731 -18.541 1.00 95.69 74 PRO A N 1
ATOM 592 C CA . PRO A 1 74 ? 19.675 5.088 -18.222 1.00 95.69 74 PRO A CA 1
ATOM 593 C C . PRO A 1 74 ? 18.706 5.029 -19.407 1.00 95.69 74 PRO A C 1
ATOM 595 O O . PRO A 1 74 ? 17.969 4.058 -19.530 1.00 95.69 74 PRO A O 1
ATOM 598 N N . ASN A 1 75 ? 18.743 6.004 -20.321 1.00 96.00 75 ASN A N 1
ATOM 599 C CA . ASN A 1 75 ? 17.910 5.988 -21.526 1.00 96.00 75 ASN A CA 1
ATOM 600 C C . ASN A 1 75 ? 18.279 4.824 -22.452 1.00 96.00 75 ASN A C 1
ATOM 602 O O . ASN A 1 75 ? 17.398 4.145 -22.973 1.00 96.00 75 ASN A O 1
ATOM 606 N N . ARG A 1 76 ? 19.580 4.556 -22.631 1.00 97.31 76 ARG A N 1
ATOM 607 C CA . ARG A 1 76 ? 20.052 3.424 -23.436 1.00 97.31 76 ARG A CA 1
ATOM 608 C C . ARG A 1 76 ? 19.752 2.090 -22.755 1.00 97.31 76 ARG A C 1
ATOM 610 O O . ARG A 1 76 ? 19.351 1.150 -23.434 1.00 97.31 76 ARG A O 1
ATOM 617 N N . GLN A 1 77 ? 19.933 2.007 -21.435 1.00 97.38 77 GLN A N 1
ATOM 618 C CA . GLN A 1 77 ? 19.581 0.814 -20.655 1.00 97.38 77 GLN A CA 1
ATOM 619 C C . GLN A 1 77 ? 18.080 0.509 -20.741 1.00 97.38 77 GLN A C 1
ATOM 621 O O . GLN A 1 77 ? 17.714 -0.632 -21.011 1.00 97.38 77 GLN A O 1
ATOM 626 N N . LEU A 1 78 ? 17.229 1.526 -20.564 1.00 96.69 78 LEU A N 1
ATOM 627 C CA . LEU A 1 78 ? 15.776 1.401 -20.657 1.00 96.69 78 LEU A CA 1
ATOM 628 C C . LEU A 1 78 ? 15.340 0.990 -22.063 1.00 96.69 78 LEU A C 1
ATOM 630 O O . LEU A 1 78 ? 14.573 0.044 -22.196 1.00 96.69 78 LEU A O 1
ATOM 634 N N . LEU A 1 79 ? 15.847 1.658 -23.106 1.00 96.81 79 LEU A N 1
ATOM 635 C CA . LEU A 1 79 ? 15.499 1.315 -24.484 1.00 96.81 79 LEU A CA 1
ATOM 636 C C . LEU A 1 79 ? 15.843 -0.145 -24.788 1.00 96.81 79 LEU A C 1
ATOM 638 O O . LEU A 1 79 ? 14.996 -0.859 -25.309 1.00 96.81 79 LEU A O 1
ATOM 642 N N . ARG A 1 80 ? 17.043 -0.594 -24.395 1.00 96.81 80 ARG A N 1
ATOM 643 C CA . ARG A 1 80 ? 17.463 -1.989 -24.557 1.00 96.81 80 ARG A CA 1
ATOM 644 C C . ARG A 1 80 ? 16.507 -2.955 -23.851 1.00 96.81 80 ARG A C 1
ATOM 646 O O . ARG A 1 80 ? 16.046 -3.898 -24.481 1.00 96.81 80 ARG A O 1
ATOM 653 N N . PHE A 1 81 ? 16.180 -2.695 -22.582 1.00 97.00 81 PHE A N 1
ATOM 654 C CA . PHE A 1 81 ? 15.238 -3.506 -21.801 1.00 97.00 81 PHE A CA 1
ATOM 655 C C . PHE A 1 81 ? 13.871 -3.625 -22.491 1.00 97.00 81 PHE A C 1
ATOM 657 O O . PHE A 1 81 ? 13.356 -4.727 -22.655 1.00 97.00 81 PHE A O 1
ATOM 664 N N . LEU A 1 82 ? 13.316 -2.506 -22.962 1.00 97.31 82 LEU A N 1
ATOM 665 C CA . LEU A 1 82 ? 12.029 -2.494 -23.660 1.00 97.31 82 LEU A CA 1
ATOM 666 C C . LEU A 1 82 ? 12.081 -3.276 -24.979 1.00 97.31 82 LEU A C 1
ATOM 668 O O . LEU A 1 82 ? 11.155 -4.019 -25.284 1.00 97.31 82 LEU A O 1
ATOM 672 N N . THR A 1 83 ? 13.152 -3.132 -25.764 1.00 97.38 83 THR A N 1
ATOM 673 C CA . THR A 1 83 ? 13.252 -3.786 -27.077 1.00 97.38 83 THR A CA 1
ATOM 674 C C . THR A 1 83 ? 13.586 -5.272 -27.001 1.00 97.38 83 THR A C 1
ATOM 676 O O . THR A 1 83 ? 13.112 -6.034 -27.838 1.00 97.38 83 THR A O 1
ATOM 679 N N . GLU A 1 84 ? 14.424 -5.681 -26.047 1.00 97.81 84 GLU A N 1
ATOM 680 C CA . GLU A 1 84 ? 14.911 -7.062 -25.949 1.00 97.81 84 GLU A CA 1
ATOM 681 C C . GLU A 1 84 ? 13.979 -7.950 -25.119 1.00 97.81 84 GLU A C 1
ATOM 683 O O . GLU A 1 84 ? 13.815 -9.121 -25.450 1.00 97.81 84 GLU A O 1
ATOM 688 N N . GLU A 1 85 ? 13.364 -7.414 -24.059 1.00 97.31 85 GLU A N 1
ATOM 689 C CA . GLU A 1 85 ? 12.587 -8.217 -23.103 1.00 97.31 85 GLU A CA 1
ATOM 690 C C . GLU A 1 85 ? 11.072 -7.994 -23.196 1.00 97.31 85 GLU A C 1
ATOM 692 O O . GLU A 1 85 ? 10.315 -8.898 -22.852 1.00 9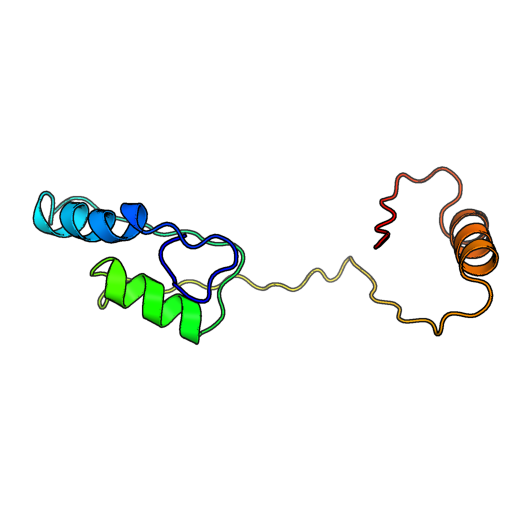7.31 85 GLU A O 1
ATOM 697 N N . HIS A 1 86 ? 10.623 -6.828 -23.675 1.00 97.25 86 HIS A N 1
ATOM 698 C CA . HIS A 1 86 ? 9.207 -6.428 -23.665 1.00 97.25 86 HIS A CA 1
ATOM 699 C C . HIS A 1 86 ? 8.700 -5.811 -24.990 1.00 97.25 86 HIS A C 1
ATOM 701 O O . HIS A 1 86 ? 8.019 -4.776 -24.975 1.00 97.25 86 HIS A O 1
ATOM 707 N N . PRO A 1 87 ? 9.010 -6.392 -26.168 1.00 97.38 87 PRO A N 1
ATOM 708 C CA . PRO A 1 87 ? 8.587 -5.828 -27.446 1.00 97.38 87 PRO A CA 1
ATOM 709 C C . PRO A 1 87 ? 7.060 -5.887 -27.617 1.00 97.38 87 PRO A C 1
ATOM 711 O O . PRO A 1 87 ? 6.477 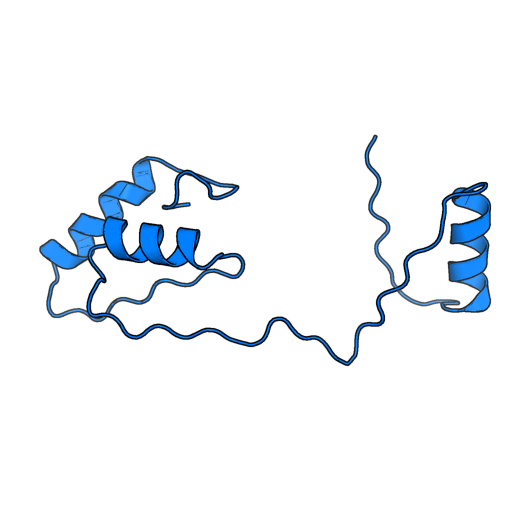-6.956 -27.773 1.00 97.38 87 PRO A O 1
ATOM 714 N N . GLY A 1 88 ? 6.419 -4.715 -27.658 1.00 96.31 88 GLY A N 1
ATOM 715 C CA . GLY A 1 88 ? 4.969 -4.585 -27.852 1.00 96.31 88 GLY A CA 1
ATOM 716 C C . GLY A 1 88 ? 4.134 -4.674 -26.570 1.00 96.31 88 GLY A C 1
ATOM 717 O O . GLY A 1 88 ? 2.912 -4.540 -26.645 1.00 96.31 88 GLY A O 1
ATOM 718 N N . ASP A 1 89 ? 4.771 -4.842 -25.411 1.00 98.12 89 ASP A N 1
ATOM 719 C CA . ASP A 1 89 ? 4.089 -4.895 -24.118 1.00 98.12 89 ASP A CA 1
ATOM 720 C C . ASP A 1 89 ? 3.705 -3.496 -23.605 1.00 98.12 89 ASP A C 1
ATOM 722 O O . ASP A 1 89 ? 4.322 -2.477 -23.930 1.00 98.12 89 ASP A O 1
ATOM 726 N N . ALA A 1 90 ? 2.699 -3.450 -22.729 1.00 98.12 90 ALA A N 1
ATOM 727 C CA . ALA A 1 90 ? 2.373 -2.256 -21.957 1.00 98.12 90 ALA A CA 1
ATOM 728 C C . ALA A 1 90 ? 3.253 -2.160 -20.700 1.00 98.12 90 ALA A C 1
ATOM 730 O O . ALA A 1 90 ? 3.459 -3.149 -19.995 1.00 98.12 90 ALA A O 1
ATOM 731 N N . GLY A 1 91 ? 3.715 -0.951 -20.370 1.00 96.69 91 GLY A N 1
ATOM 732 C CA . GLY A 1 91 ? 4.563 -0.709 -19.203 1.00 96.69 91 GLY A CA 1
ATOM 733 C C . GLY A 1 91 ? 4.404 0.694 -18.620 1.00 96.69 91 GLY A C 1
ATOM 734 O O . GLY A 1 91 ? 3.837 1.587 -19.247 1.00 96.69 91 GLY A O 1
ATOM 735 N N . ILE A 1 92 ? 4.914 0.881 -17.401 1.00 97.81 92 ILE A N 1
ATOM 736 C CA . ILE A 1 92 ? 4.919 2.163 -16.685 1.00 97.81 92 ILE A CA 1
ATOM 737 C C . ILE A 1 92 ? 6.373 2.544 -16.393 1.00 97.81 92 ILE A C 1
ATOM 739 O O . ILE A 1 92 ? 7.122 1.743 -15.837 1.00 97.81 92 ILE A O 1
ATOM 743 N N . VAL A 1 93 ? 6.762 3.776 -16.733 1.00 96.06 93 VAL A N 1
ATOM 744 C CA . VAL A 1 93 ? 8.082 4.342 -16.414 1.00 96.06 93 VAL A CA 1
ATOM 745 C C . VAL A 1 93 ? 7.892 5.509 -15.450 1.00 96.06 93 VAL A C 1
ATOM 747 O O . VAL A 1 93 ? 7.298 6.524 -15.805 1.00 96.06 93 VAL A O 1
ATOM 750 N N . TYR A 1 94 ? 8.394 5.363 -14.224 1.00 96.56 94 TYR A N 1
ATOM 751 C CA . TYR A 1 94 ? 8.386 6.426 -13.218 1.00 96.56 94 TYR A CA 1
ATOM 752 C C . TYR A 1 94 ? 9.691 7.233 -13.266 1.00 96.56 94 TYR A C 1
ATOM 754 O O . TYR A 1 94 ? 10.779 6.659 -13.189 1.00 96.56 94 TYR A O 1
ATOM 762 N N . CYS A 1 95 ? 9.583 8.564 -13.325 1.00 94.38 95 CYS A N 1
ATOM 763 C CA . CYS A 1 95 ? 10.708 9.502 -13.293 1.00 94.38 95 CYS A CA 1
ATOM 764 C C . CYS A 1 95 ? 10.526 10.504 -12.143 1.00 94.3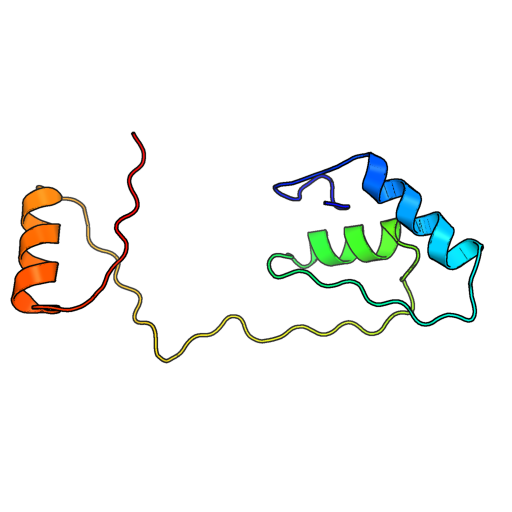8 95 CYS A C 1
ATOM 766 O O . CYS A 1 95 ? 9.430 11.029 -11.959 1.00 94.38 95 CYS A O 1
ATOM 768 N N . LEU A 1 96 ? 11.596 10.798 -11.400 1.00 91.25 96 LEU A N 1
ATOM 769 C CA . LEU A 1 96 ? 11.684 12.030 -10.610 1.00 91.25 96 LEU A CA 1
ATOM 770 C C . LEU A 1 96 ? 12.259 13.117 -11.526 1.00 91.25 96 LEU A C 1
ATOM 772 O O . LEU A 1 96 ? 13.256 12.852 -12.199 1.00 91.25 96 LEU A O 1
ATOM 776 N N . SER A 1 97 ? 11.606 14.281 -11.589 1.00 74.38 97 SER A N 1
ATOM 777 C CA . SER A 1 97 ? 12.094 15.465 -12.315 1.00 74.38 97 SER A CA 1
ATOM 778 C C . SER A 1 97 ? 13.368 16.022 -11.697 1.00 74.38 97 SER A C 1
ATOM 780 O O . SER A 1 97 ? 13.372 16.124 -10.447 1.00 74.38 97 SER A O 1
#

Sequence (97 aa):
CVAQWGHDFRPDYLSLSLLGERWPDVPRIALTATATRATHKEITERLGMQGAKHFEASFDRPNIQYRIVAKDNPNRQLLRFLTEEHPGDAGIVYCLS

Foldseek 3Di:
DQDPPDPDHDPVVLCLLVVCVVCVPDDDDDDDPDDDPVRVVSVCVSNVNVVPDDDDDDPDDVVDDDDDDDDDPVVVVVVCCCVPPPPPHDDDDDDDD

Radius of gyration: 21.06 Å; chains: 1; bounding box: 48×30×49 Å